Protein AF-A0AA96FWS6-F1 (afdb_monomer)

Structure (mmCIF, N/CA/C/O backbone):
data_AF-A0AA96FWS6-F1
#
_entry.id   AF-A0AA96FWS6-F1
#
loop_
_atom_site.group_PDB
_atom_site.id
_atom_site.type_symbol
_atom_site.label_atom_id
_atom_site.label_alt_id
_atom_site.label_comp_id
_atom_site.label_asym_id
_atom_site.label_entity_id
_atom_site.label_seq_id
_atom_site.pdbx_PDB_ins_code
_atom_site.Cartn_x
_atom_site.Cartn_y
_atom_site.Cartn_z
_atom_site.occupancy
_atom_site.B_iso_or_equiv
_atom_site.auth_seq_id
_atom_site.auth_comp_id
_atom_site.auth_asym_id
_atom_site.auth_atom_id
_atom_site.pdbx_PDB_model_num
ATOM 1 N N . MET A 1 1 ? 44.041 -22.890 -3.203 1.00 40.41 1 MET A N 1
ATOM 2 C CA . MET A 1 1 ? 43.363 -21.864 -4.018 1.00 40.41 1 MET A CA 1
ATOM 3 C C . MET A 1 1 ? 42.013 -22.421 -4.424 1.00 40.41 1 MET A C 1
ATOM 5 O O . MET A 1 1 ? 41.967 -23.307 -5.263 1.00 40.41 1 MET A O 1
ATOM 9 N N . ALA A 1 2 ? 40.954 -21.993 -3.740 1.00 38.06 2 ALA A N 1
ATOM 10 C CA . ALA A 1 2 ? 39.575 -22.351 -4.052 1.00 38.06 2 ALA A CA 1
ATOM 11 C C . ALA A 1 2 ? 38.919 -21.123 -4.690 1.00 38.06 2 ALA A C 1
ATOM 13 O O . ALA A 1 2 ? 39.030 -20.025 -4.145 1.00 38.06 2 ALA A O 1
ATOM 14 N N . GLY A 1 3 ? 38.320 -21.311 -5.866 1.00 39.50 3 GLY A N 1
ATOM 15 C CA . GLY A 1 3 ? 37.585 -20.276 -6.578 1.00 39.50 3 GLY A CA 1
ATOM 16 C C . GLY A 1 3 ? 36.362 -19.844 -5.779 1.00 39.50 3 GLY A C 1
ATOM 17 O O . GLY A 1 3 ? 35.519 -20.668 -5.429 1.00 39.50 3 GLY A O 1
ATOM 18 N N . ALA A 1 4 ? 36.284 -18.548 -5.493 1.00 46.25 4 ALA A N 1
ATOM 19 C CA . ALA A 1 4 ? 35.045 -17.905 -5.102 1.00 46.25 4 ALA A CA 1
ATOM 20 C C . ALA A 1 4 ? 34.229 -17.698 -6.382 1.00 46.25 4 ALA A C 1
ATOM 22 O O . ALA A 1 4 ? 34.683 -17.013 -7.297 1.00 46.25 4 ALA A O 1
ATOM 23 N N . GLY A 1 5 ? 33.074 -18.358 -6.463 1.00 39.03 5 GLY A N 1
ATOM 24 C CA . GLY A 1 5 ? 32.133 -18.184 -7.560 1.00 39.03 5 GLY A CA 1
ATOM 25 C C . GLY A 1 5 ? 31.714 -16.723 -7.669 1.00 39.03 5 GLY A C 1
ATOM 26 O O . GLY A 1 5 ? 31.294 -16.115 -6.684 1.00 39.03 5 GLY A O 1
ATOM 27 N N . GLU A 1 6 ? 31.851 -16.171 -8.869 1.00 44.25 6 GLU A N 1
ATOM 28 C CA . GLU A 1 6 ? 31.244 -14.900 -9.236 1.00 44.25 6 GLU A CA 1
ATOM 29 C C . GLU A 1 6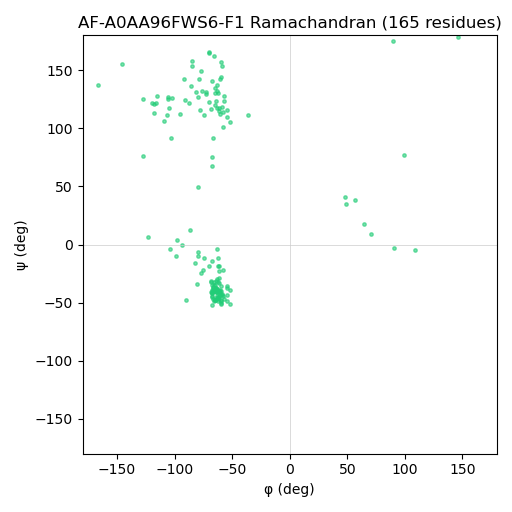 ? 29.732 -15.003 -9.011 1.00 44.25 6 GLU A C 1
ATOM 31 O O . GLU A 1 6 ? 29.071 -15.920 -9.504 1.00 44.25 6 GLU A O 1
ATOM 36 N N . GLY A 1 7 ? 29.189 -14.093 -8.201 1.00 43.62 7 GLY A N 1
ATOM 37 C CA . GLY A 1 7 ? 27.756 -13.993 -7.971 1.00 43.62 7 GLY A CA 1
ATOM 38 C C . GLY A 1 7 ? 27.048 -13.746 -9.298 1.00 43.62 7 GLY A C 1
ATOM 39 O O . GLY A 1 7 ? 27.301 -12.738 -9.953 1.00 43.62 7 GLY A O 1
ATOM 40 N N . GLY A 1 8 ? 26.180 -14.681 -9.688 1.00 45.84 8 GLY A N 1
ATOM 41 C CA . GLY A 1 8 ? 25.381 -14.643 -10.912 1.00 45.84 8 GLY A CA 1
ATOM 42 C C . GLY A 1 8 ? 24.324 -13.538 -10.897 1.00 45.84 8 GLY A C 1
ATOM 43 O O . GLY A 1 8 ? 23.131 -13.818 -10.833 1.00 45.84 8 GLY A O 1
ATOM 44 N N . GLY A 1 9 ? 24.761 -12.282 -10.927 1.00 61.09 9 GLY A N 1
ATOM 45 C CA . GLY A 1 9 ? 23.915 -11.136 -11.232 1.00 61.09 9 GLY A CA 1
ATOM 46 C C . GLY A 1 9 ? 23.690 -11.027 -12.738 1.00 61.09 9 GLY A C 1
ATOM 47 O O . GLY A 1 9 ? 24.593 -11.294 -13.532 1.00 61.09 9 GLY A O 1
ATOM 48 N N . LEU A 1 10 ? 22.481 -10.633 -13.142 1.00 69.75 10 LEU A N 1
ATOM 49 C CA . LEU A 1 10 ? 22.193 -10.289 -14.534 1.00 69.75 10 LEU A CA 1
ATOM 50 C C . LEU A 1 10 ? 23.100 -9.133 -14.978 1.00 69.75 10 LEU A C 1
ATOM 52 O O . LEU A 1 10 ? 23.360 -8.209 -14.205 1.00 69.75 10 LEU A O 1
ATOM 56 N N . SER A 1 11 ? 23.538 -9.143 -16.240 1.00 82.19 11 SER A N 1
ATOM 57 C CA . SER A 1 11 ? 24.224 -7.978 -16.803 1.00 82.19 11 SER A CA 1
ATOM 58 C C . SER A 1 11 ? 23.311 -6.737 -16.730 1.00 82.19 11 SER A C 1
ATOM 60 O O . SER A 1 11 ? 22.080 -6.874 -16.741 1.00 82.19 11 SER A O 1
ATOM 62 N N . PRO A 1 12 ? 23.865 -5.512 -16.669 1.00 78.56 12 PRO A N 1
ATOM 63 C CA . PRO A 1 12 ? 23.059 -4.288 -16.655 1.00 78.56 12 PRO A CA 1
ATOM 64 C C . PRO A 1 12 ? 22.087 -4.189 -17.841 1.00 78.56 12 PRO A C 1
ATOM 66 O O . PRO A 1 12 ? 20.946 -3.761 -17.681 1.00 78.56 12 PRO A O 1
ATOM 69 N N . GLU A 1 13 ? 22.513 -4.651 -19.019 1.00 76.50 13 GLU A N 1
ATOM 70 C CA . GLU A 1 13 ? 21.690 -4.704 -20.231 1.00 76.50 13 GLU A CA 1
ATOM 71 C C . GLU A 1 13 ? 20.541 -5.712 -20.105 1.00 76.50 13 GLU A C 1
ATOM 73 O O . GLU A 1 13 ? 19.400 -5.385 -20.430 1.00 76.50 13 GLU A O 1
ATOM 78 N N . ALA A 1 14 ? 20.813 -6.910 -19.573 1.00 78.12 14 ALA A N 1
ATOM 79 C CA . ALA A 1 14 ? 19.784 -7.921 -19.331 1.00 78.12 14 ALA A CA 1
ATOM 80 C C . ALA A 1 14 ? 18.772 -7.457 -18.272 1.00 78.12 14 ALA A C 1
ATOM 82 O O . ALA A 1 14 ? 17.570 -7.665 -18.431 1.00 78.12 14 ALA A O 1
ATOM 83 N N . SER A 1 15 ? 19.245 -6.766 -17.231 1.00 86.44 15 SER A N 1
ATOM 84 C CA . SER A 1 15 ? 18.393 -6.161 -16.203 1.00 86.44 15 SER A CA 1
ATOM 85 C C . SER A 1 15 ? 17.473 -5.099 -16.804 1.00 86.44 15 SER A C 1
ATOM 87 O O . SER A 1 15 ? 16.264 -5.154 -16.604 1.00 86.44 15 SER A O 1
ATOM 89 N N . LEU A 1 16 ? 18.004 -4.171 -17.609 1.00 90.69 16 LEU A N 1
ATOM 90 C CA . LEU A 1 16 ? 17.185 -3.165 -18.288 1.00 90.69 16 LEU A CA 1
ATOM 91 C C . LEU A 1 16 ? 16.176 -3.802 -19.254 1.00 90.69 16 LEU A C 1
ATOM 93 O O . LEU A 1 16 ? 15.022 -3.375 -19.296 1.00 90.69 16 LEU A O 1
ATOM 97 N N . GLY A 1 17 ? 16.596 -4.828 -19.998 1.00 94.38 17 GLY A N 1
ATOM 98 C CA . GLY A 1 17 ? 15.724 -5.591 -20.885 1.00 94.38 17 GLY A CA 1
ATOM 99 C C . GLY A 1 17 ? 14.550 -6.229 -20.142 1.00 94.38 17 GLY A C 1
ATOM 100 O O . GLY A 1 17 ? 13.415 -6.123 -20.602 1.00 94.38 17 GLY A O 1
ATOM 101 N N . LEU A 1 18 ? 14.792 -6.810 -18.962 1.00 94.69 18 LEU A N 1
ATOM 102 C CA . LEU A 1 18 ? 13.745 -7.389 -18.117 1.00 94.69 18 LEU A CA 1
ATOM 103 C C . LEU A 1 18 ? 12.769 -6.324 -17.600 1.00 94.69 18 LEU A C 1
ATOM 105 O O . LEU A 1 18 ? 11.556 -6.493 -17.726 1.00 94.69 18 LEU A O 1
ATOM 109 N N . LEU A 1 19 ? 13.286 -5.207 -17.074 1.00 96.38 19 LEU A N 1
ATOM 110 C CA . LEU A 1 19 ? 12.456 -4.095 -16.599 1.00 96.38 19 LEU A CA 1
ATOM 111 C C . LEU A 1 19 ? 11.560 -3.550 -17.720 1.00 96.38 19 LEU A C 1
ATOM 113 O O . LEU A 1 19 ? 10.366 -3.316 -17.523 1.00 96.38 19 LEU A O 1
ATOM 117 N N . HIS A 1 20 ? 12.136 -3.382 -18.912 1.00 96.50 20 HIS A N 1
ATOM 118 C CA . HIS A 1 20 ? 11.432 -2.889 -20.087 1.00 96.50 20 HIS A CA 1
ATOM 119 C C . HIS A 1 20 ? 10.396 -3.889 -20.615 1.00 96.50 20 HIS A C 1
ATOM 121 O O . HIS A 1 20 ? 9.287 -3.493 -20.969 1.00 96.50 20 HIS A O 1
ATOM 127 N N . GLY A 1 21 ? 10.729 -5.181 -20.630 1.00 97.50 21 GLY A N 1
ATOM 128 C CA . GLY A 1 21 ? 9.812 -6.245 -21.033 1.00 97.50 21 GLY A CA 1
ATOM 129 C C . GLY A 1 21 ? 8.590 -6.328 -20.121 1.00 97.50 21 GLY A C 1
ATOM 130 O O . GLY A 1 21 ? 7.463 -6.350 -20.609 1.00 97.50 21 GLY A O 1
ATOM 131 N N . LEU A 1 22 ? 8.792 -6.287 -18.800 1.00 96.62 22 LEU A N 1
ATOM 132 C CA . LEU A 1 22 ? 7.695 -6.275 -17.828 1.00 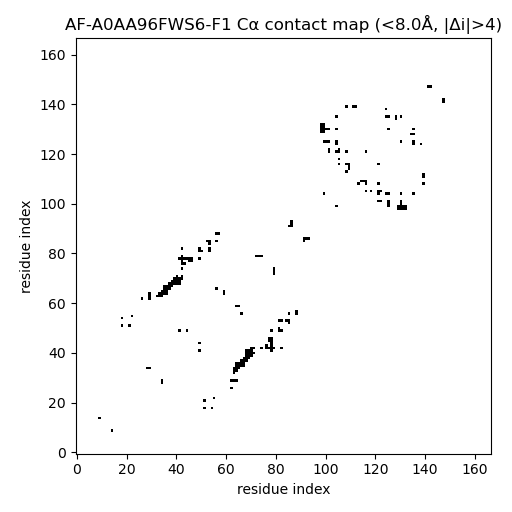96.62 22 LEU A CA 1
ATOM 133 C C . LEU A 1 22 ? 6.843 -4.999 -17.919 1.00 96.62 22 LEU A C 1
ATOM 135 O O . LEU A 1 22 ? 5.629 -5.056 -17.746 1.00 96.62 22 LEU A O 1
ATOM 139 N N . TYR A 1 23 ? 7.448 -3.848 -18.228 1.00 96.94 23 TYR A N 1
ATOM 140 C CA . TYR A 1 23 ? 6.689 -2.632 -18.528 1.00 96.94 23 TYR A CA 1
ATOM 141 C C . TYR A 1 23 ? 5.757 -2.829 -19.733 1.00 96.94 23 TYR A C 1
ATOM 143 O O . TYR A 1 23 ? 4.564 -2.557 -19.628 1.00 96.94 23 TYR A O 1
ATOM 151 N N . TRP A 1 24 ? 6.269 -3.344 -20.855 1.00 96.88 24 TRP A N 1
ATOM 152 C CA . TRP A 1 24 ? 5.447 -3.581 -22.046 1.00 96.88 24 TRP A CA 1
ATOM 153 C C . TRP A 1 24 ? 4.386 -4.653 -21.840 1.00 96.88 24 TRP A C 1
ATOM 155 O O . TRP A 1 24 ? 3.299 -4.529 -22.393 1.00 96.88 24 TRP A O 1
ATOM 165 N N . LEU A 1 25 ? 4.665 -5.660 -21.011 1.00 96.19 25 LEU A N 1
ATOM 166 C CA . LEU A 1 25 ? 3.651 -6.617 -20.586 1.00 96.19 25 LEU A CA 1
ATOM 167 C C . LEU A 1 25 ? 2.479 -5.898 -19.908 1.00 96.19 25 LEU A C 1
ATOM 169 O O . LEU A 1 25 ? 1.334 -6.145 -20.265 1.00 96.19 25 LEU A O 1
ATOM 173 N N . MET A 1 26 ? 2.751 -4.974 -18.981 1.00 96.19 26 MET A N 1
ATOM 174 C CA . MET A 1 26 ? 1.693 -4.210 -18.312 1.00 96.19 26 MET A CA 1
ATOM 175 C C . MET A 1 26 ? 0.949 -3.265 -19.256 1.00 96.19 26 MET A C 1
ATOM 177 O O . MET A 1 26 ? -0.263 -3.126 -19.123 1.00 96.19 26 MET A O 1
ATOM 181 N N . VAL A 1 27 ? 1.646 -2.639 -20.211 1.00 95.81 27 VAL A N 1
ATOM 182 C CA . VAL A 1 27 ? 1.002 -1.829 -21.260 1.00 95.81 27 VAL A CA 1
ATOM 183 C C . VAL A 1 27 ? 0.043 -2.689 -22.075 1.00 95.81 27 VAL A C 1
ATOM 185 O O . VAL A 1 27 ? -1.114 -2.324 -22.222 1.00 95.81 27 VAL A O 1
ATOM 188 N N . HIS A 1 28 ? 0.501 -3.855 -22.530 1.00 95.88 28 HIS A N 1
ATOM 189 C CA . HIS A 1 28 ? -0.314 -4.762 -23.327 1.00 95.88 28 HIS A CA 1
ATOM 190 C C . HIS A 1 28 ? -1.530 -5.283 -22.553 1.00 95.88 28 HIS A C 1
ATOM 192 O O . HIS A 1 28 ? -2.633 -5.319 -23.080 1.00 95.88 28 HIS A O 1
ATOM 198 N N . VAL A 1 29 ? -1.356 -5.624 -21.273 1.00 95.00 29 VAL A N 1
ATOM 199 C CA . VAL A 1 29 ? -2.468 -6.016 -20.393 1.00 95.00 29 VAL A CA 1
ATOM 200 C C . VAL A 1 29 ? -3.485 -4.878 -20.228 1.00 95.00 29 VAL A C 1
ATOM 202 O O . VAL A 1 29 ? -4.680 -5.135 -20.115 1.00 95.00 29 VAL A O 1
ATOM 205 N N . ALA A 1 30 ? -3.031 -3.624 -20.235 1.00 95.06 30 ALA A N 1
ATOM 206 C CA . ALA A 1 30 ? -3.889 -2.449 -20.137 1.00 95.06 30 ALA A CA 1
ATOM 207 C C . ALA A 1 30 ? -4.567 -2.054 -21.472 1.00 95.06 30 ALA A C 1
ATOM 209 O O . ALA A 1 30 ? -5.461 -1.204 -21.457 1.00 95.06 30 ALA A O 1
ATOM 210 N N . ASP A 1 31 ? -4.187 -2.657 -22.610 1.00 93.62 31 ASP A N 1
ATOM 211 C CA . ASP A 1 31 ? -4.840 -2.422 -23.911 1.00 93.62 31 ASP A CA 1
ATOM 212 C C . ASP A 1 31 ? -6.270 -2.993 -23.942 1.00 93.62 31 ASP A C 1
ATOM 214 O O . ASP A 1 31 ? -7.155 -2.419 -24.580 1.00 93.62 31 ASP A O 1
ATOM 218 N N . ASP A 1 32 ? -6.521 -4.082 -23.207 1.00 91.88 32 ASP A N 1
ATOM 219 C CA . ASP A 1 32 ? -7.847 -4.707 -23.088 1.00 91.88 32 ASP A CA 1
ATOM 220 C C . ASP A 1 32 ? -8.807 -3.903 -22.183 1.00 91.88 32 ASP A C 1
ATOM 222 O O . ASP A 1 32 ? -10.016 -4.155 -22.150 1.00 91.88 32 ASP A O 1
ATOM 226 N N . GLY A 1 33 ? -8.285 -2.915 -21.450 1.00 93.94 33 GLY A N 1
ATOM 227 C CA . GLY A 1 33 ? -9.046 -2.018 -20.588 1.00 93.94 33 GLY A CA 1
ATOM 228 C C . GLY A 1 33 ? -8.277 -1.584 -19.335 1.00 93.94 33 GLY A C 1
ATOM 229 O O . GLY A 1 33 ? -7.147 -2.009 -19.108 1.00 93.94 33 GLY A O 1
ATOM 230 N N . PRO A 1 34 ? -8.877 -0.729 -18.483 1.00 95.44 34 PRO A N 1
ATOM 231 C CA . PRO A 1 34 ? -8.216 -0.258 -17.271 1.00 95.44 34 PRO A CA 1
ATOM 232 C C . PRO A 1 34 ? -7.889 -1.386 -16.286 1.00 95.44 34 PRO A C 1
ATOM 234 O O . PRO A 1 34 ? -8.771 -2.159 -15.909 1.00 95.44 34 PRO A O 1
ATOM 237 N N . VAL A 1 35 ? -6.641 -1.434 -15.815 1.00 96.06 35 VAL A N 1
ATOM 238 C CA . VAL A 1 35 ? -6.123 -2.492 -14.930 1.00 96.06 35 VAL A CA 1
ATOM 239 C C . VAL A 1 35 ? -5.482 -1.869 -13.696 1.00 96.06 35 VAL A C 1
ATOM 241 O O . VAL A 1 35 ? -4.583 -1.046 -13.804 1.00 96.06 35 VAL A O 1
ATOM 244 N N . ALA A 1 36 ? -5.909 -2.271 -12.500 1.00 96.69 36 ALA A N 1
ATOM 245 C CA . ALA A 1 36 ? -5.263 -1.837 -11.264 1.00 96.69 36 ALA A CA 1
ATOM 246 C C . ALA A 1 36 ? -4.162 -2.821 -10.852 1.00 96.69 36 ALA A C 1
ATOM 248 O O . ALA A 1 36 ? -4.436 -4.004 -10.648 1.00 96.69 36 ALA A O 1
ATOM 249 N N . LEU A 1 37 ? -2.936 -2.321 -10.680 1.00 97.00 37 LEU A N 1
ATOM 250 C CA . LEU A 1 37 ? -1.839 -3.076 -10.081 1.00 97.00 37 LEU A CA 1
ATOM 251 C C . LEU A 1 37 ? -1.767 -2.739 -8.590 1.00 97.00 37 LEU A C 1
ATOM 253 O O . LEU A 1 37 ? -1.453 -1.611 -8.218 1.00 97.00 37 LEU A O 1
ATOM 257 N N . VAL A 1 38 ? -2.073 -3.717 -7.739 1.00 97.88 38 VAL A N 1
ATOM 258 C CA . VAL A 1 38 ? -2.062 -3.558 -6.280 1.00 97.88 38 VAL A CA 1
ATOM 259 C C . VAL A 1 38 ? -0.996 -4.469 -5.692 1.00 97.88 38 VAL A C 1
ATOM 261 O O . VAL A 1 38 ? -1.044 -5.681 -5.891 1.00 97.88 38 VAL A O 1
ATOM 264 N N . VAL A 1 39 ? -0.046 -3.885 -4.966 1.00 97.38 39 VAL A N 1
ATOM 265 C CA . VAL A 1 39 ? 1.014 -4.615 -4.267 1.00 97.38 39 VAL A CA 1
ATOM 266 C C . VAL A 1 39 ? 0.865 -4.360 -2.777 1.00 97.38 39 VAL A C 1
ATOM 268 O O . VAL A 1 39 ? 1.043 -3.232 -2.309 1.00 97.38 39 VAL A O 1
ATOM 271 N N . ASP A 1 40 ? 0.522 -5.415 -2.047 1.00 96.19 40 ASP A N 1
ATOM 272 C CA . ASP A 1 40 ? 0.526 -5.393 -0.589 1.00 96.19 40 ASP A CA 1
ATOM 273 C C . ASP A 1 40 ? 1.928 -5.709 -0.056 1.00 96.19 40 ASP A C 1
ATOM 275 O O . ASP A 1 40 ? 2.725 -6.355 -0.739 1.00 96.19 40 ASP A O 1
ATOM 279 N N . ASP A 1 41 ? 2.234 -5.227 1.145 1.00 95.31 41 ASP A N 1
ATOM 280 C CA . ASP A 1 41 ? 3.522 -5.421 1.814 1.00 95.31 41 ASP A CA 1
ATOM 281 C C . ASP A 1 41 ? 4.755 -5.124 0.929 1.00 95.31 41 ASP A C 1
ATOM 283 O O . ASP A 1 41 ? 5.782 -5.792 1.016 1.00 95.31 41 ASP A O 1
ATOM 287 N N . ALA A 1 42 ? 4.709 -4.065 0.115 1.00 96.81 42 ALA A N 1
ATOM 288 C CA . ALA A 1 42 ? 5.759 -3.730 -0.856 1.00 96.81 42 ALA A CA 1
ATOM 289 C C . ALA A 1 42 ? 7.154 -3.521 -0.228 1.00 96.81 42 ALA A C 1
ATOM 291 O O . ALA A 1 42 ? 8.172 -3.677 -0.896 1.00 96.81 42 ALA A O 1
ATOM 292 N N . HIS A 1 43 ? 7.217 -3.219 1.071 1.00 95.56 43 HIS A N 1
ATOM 293 C CA . HIS A 1 43 ? 8.455 -3.169 1.853 1.00 95.56 43 HIS A CA 1
ATOM 294 C C . HIS A 1 43 ? 9.196 -4.522 1.942 1.00 95.56 43 HIS A C 1
ATOM 296 O O . HIS A 1 43 ? 10.381 -4.555 2.253 1.00 95.56 43 HIS A O 1
ATOM 302 N N . TRP A 1 44 ? 8.535 -5.646 1.660 1.00 96.12 44 TRP A N 1
ATOM 303 C CA . TRP A 1 44 ? 9.156 -6.976 1.592 1.00 96.12 44 TRP A CA 1
ATOM 304 C C . TRP A 1 44 ? 9.591 -7.381 0.183 1.00 96.12 44 TRP A C 1
ATOM 306 O O . TRP A 1 44 ? 10.132 -8.474 0.009 1.00 96.12 44 TRP A O 1
ATOM 316 N N . ALA A 1 45 ? 9.370 -6.528 -0.819 1.00 95.31 45 ALA A N 1
ATOM 317 C CA . ALA A 1 45 ? 9.834 -6.788 -2.172 1.00 95.31 45 ALA A CA 1
ATOM 318 C C . ALA A 1 45 ? 11.366 -6.910 -2.209 1.00 95.31 45 ALA A C 1
ATOM 320 O O . ALA A 1 45 ? 12.088 -6.183 -1.520 1.00 95.31 45 ALA A O 1
ATOM 321 N N . ASP A 1 46 ? 11.866 -7.820 -3.042 1.00 93.12 46 ASP A N 1
ATOM 322 C CA . ASP A 1 46 ? 13.294 -7.887 -3.324 1.00 93.12 46 ASP A CA 1
ATOM 323 C C . ASP A 1 46 ? 13.752 -6.679 -4.163 1.00 93.12 46 ASP A C 1
ATOM 325 O O . ASP A 1 46 ? 12.949 -5.938 -4.741 1.00 93.12 46 ASP A O 1
ATOM 329 N N . GLY A 1 47 ? 15.069 -6.467 -4.220 1.00 92.56 47 GLY A N 1
ATOM 330 C CA . GLY A 1 47 ? 15.668 -5.340 -4.940 1.00 92.56 47 GLY A CA 1
ATOM 331 C C . GLY A 1 47 ? 15.187 -5.209 -6.395 1.00 92.56 47 GLY A C 1
ATOM 332 O O . GLY A 1 47 ? 14.738 -4.128 -6.777 1.00 92.56 47 GLY A O 1
ATOM 333 N N . PRO A 1 48 ? 15.237 -6.276 -7.218 1.00 93.06 48 PRO A N 1
ATOM 334 C CA . PRO A 1 48 ? 14.747 -6.227 -8.594 1.00 93.06 48 PRO A CA 1
ATOM 335 C C . PRO A 1 48 ? 13.255 -5.893 -8.713 1.00 93.06 48 PRO A C 1
ATOM 337 O O . PRO A 1 48 ? 12.883 -5.123 -9.600 1.00 93.06 48 PRO A O 1
ATOM 340 N N . SER A 1 49 ? 12.403 -6.417 -7.825 1.00 95.12 49 SER A N 1
ATOM 341 C CA . SER A 1 49 ? 10.963 -6.144 -7.859 1.00 95.12 49 SER A CA 1
ATOM 342 C C . SER A 1 49 ? 10.659 -4.683 -7.551 1.00 95.12 49 SER A C 1
ATOM 344 O O . SER A 1 49 ? 9.915 -4.044 -8.296 1.00 95.12 49 SER A O 1
ATOM 346 N N . VAL A 1 50 ? 11.259 -4.112 -6.500 1.00 95.88 50 VAL A N 1
ATOM 347 C CA . VAL A 1 50 ? 11.034 -2.693 -6.178 1.00 95.88 50 VAL A CA 1
ATOM 348 C C . VAL A 1 50 ? 11.655 -1.766 -7.232 1.00 95.88 50 VAL A C 1
ATOM 350 O O . VAL A 1 50 ? 11.073 -0.734 -7.564 1.00 95.88 50 VAL A O 1
ATOM 353 N N . LEU A 1 51 ? 12.778 -2.164 -7.841 1.00 95.75 51 LEU A N 1
ATOM 354 C CA . LEU A 1 51 ? 13.387 -1.438 -8.955 1.00 95.75 51 LEU A CA 1
ATOM 355 C C . LEU A 1 51 ? 12.459 -1.417 -10.174 1.00 95.75 51 LEU A C 1
ATOM 357 O O . LEU A 1 51 ? 12.353 -0.401 -10.860 1.00 95.75 51 LEU A O 1
ATOM 361 N N . TRP A 1 52 ? 11.757 -2.519 -10.436 1.00 97.12 52 TRP A N 1
ATOM 362 C CA . TRP A 1 52 ? 10.743 -2.566 -11.481 1.00 97.12 52 TRP A CA 1
ATOM 363 C C . TRP A 1 52 ? 9.527 -1.693 -11.177 1.00 97.12 52 TRP A C 1
ATOM 365 O O . TRP A 1 52 ? 9.079 -0.970 -12.067 1.00 97.12 52 TRP A O 1
ATOM 375 N N . LEU A 1 53 ? 9.033 -1.686 -9.937 1.00 96.75 53 LEU A N 1
ATOM 376 C CA . LEU A 1 53 ? 7.943 -0.792 -9.533 1.00 96.75 53 L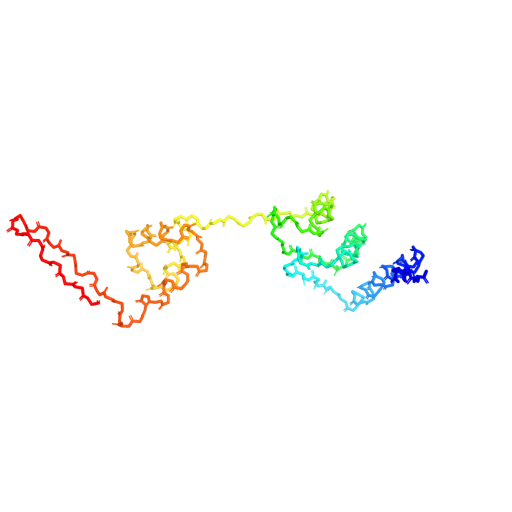EU A CA 1
ATOM 377 C C . LEU A 1 53 ? 8.331 0.684 -9.708 1.00 96.75 53 LEU A C 1
ATOM 379 O O . LEU A 1 53 ? 7.536 1.473 -10.223 1.00 96.75 53 LEU A O 1
ATOM 383 N N . GLU A 1 54 ? 9.564 1.054 -9.362 1.00 95.88 54 GLU A N 1
ATOM 384 C CA . GLU A 1 54 ? 10.097 2.404 -9.583 1.00 95.88 54 GLU A CA 1
ATOM 385 C C . GLU A 1 54 ? 10.177 2.729 -11.084 1.00 95.88 54 GLU A C 1
ATOM 387 O O . GLU A 1 54 ? 9.687 3.773 -11.533 1.00 95.88 54 GLU A O 1
ATOM 392 N N . TYR A 1 55 ? 10.703 1.796 -11.886 1.00 96.12 55 TYR A N 1
ATOM 393 C CA . TYR A 1 55 ? 10.796 1.933 -13.338 1.00 96.12 55 TYR A CA 1
ATOM 394 C C . TYR A 1 55 ? 9.420 2.125 -13.993 1.00 96.12 55 TYR A C 1
ATOM 396 O O . TYR A 1 55 ? 9.274 2.977 -14.881 1.00 96.12 55 TYR A O 1
ATOM 404 N N . LEU A 1 56 ? 8.426 1.343 -13.563 1.00 96.06 56 LEU A N 1
ATOM 405 C CA . LEU A 1 56 ? 7.043 1.407 -14.025 1.00 96.06 56 LEU A CA 1
ATOM 406 C C . LEU A 1 56 ? 6.402 2.744 -13.645 1.00 96.06 56 LEU A C 1
ATOM 408 O O . LEU A 1 56 ? 5.837 3.407 -14.513 1.00 96.06 56 LEU A O 1
ATOM 412 N N . THR A 1 57 ? 6.543 3.173 -12.385 1.00 95.50 57 THR A N 1
ATOM 413 C CA . THR A 1 57 ? 5.909 4.393 -11.850 1.00 95.50 57 THR A CA 1
ATOM 414 C C . THR A 1 57 ? 6.238 5.625 -12.693 1.00 95.50 57 THR A C 1
ATOM 416 O O . THR A 1 57 ? 5.345 6.393 -13.054 1.00 95.50 57 THR A O 1
ATOM 419 N N . ARG A 1 58 ? 7.503 5.777 -13.107 1.00 93.75 58 ARG A N 1
ATOM 420 C CA . ARG A 1 58 ? 7.959 6.896 -13.955 1.00 93.75 58 ARG A CA 1
ATOM 421 C C . ARG A 1 58 ? 7.307 6.951 -15.345 1.00 93.75 58 ARG A C 1
ATOM 423 O O . ARG A 1 58 ? 7.480 7.937 -16.059 1.00 93.75 58 ARG A O 1
ATOM 430 N N . ARG A 1 59 ? 6.594 5.898 -15.753 1.00 93.81 59 ARG A N 1
ATOM 431 C CA . ARG A 1 59 ? 6.022 5.709 -17.097 1.00 93.81 59 ARG A CA 1
ATOM 432 C C . ARG A 1 59 ? 4.510 5.480 -17.090 1.00 93.81 59 ARG A C 1
ATOM 434 O O . ARG A 1 59 ? 3.940 5.237 -18.144 1.00 93.81 59 ARG A O 1
ATOM 441 N N . LEU A 1 60 ? 3.846 5.608 -15.940 1.00 92.94 60 LEU A N 1
ATOM 442 C CA . LEU A 1 60 ? 2.394 5.408 -15.830 1.00 92.94 60 LEU A CA 1
ATOM 443 C C . LEU A 1 60 ? 1.564 6.504 -16.508 1.00 92.94 60 LEU A C 1
ATOM 445 O O . LEU A 1 60 ? 0.373 6.323 -16.759 1.00 92.94 60 LEU A O 1
ATOM 449 N N . ARG A 1 61 ? 2.158 7.669 -16.786 1.00 91.06 61 ARG A N 1
ATOM 450 C CA . ARG A 1 61 ? 1.422 8.820 -17.310 1.00 91.06 61 ARG A CA 1
ATOM 451 C C . ARG A 1 61 ? 0.797 8.495 -18.669 1.00 91.06 61 ARG A C 1
ATOM 453 O O . ARG A 1 61 ? 1.507 8.285 -19.644 1.00 91.06 61 ARG A O 1
ATOM 460 N N . GLY A 1 62 ? -0.533 8.541 -18.729 1.00 89.31 62 GLY A N 1
ATOM 461 C CA . GLY A 1 62 ? -1.303 8.261 -19.945 1.00 89.31 62 GLY A CA 1
ATOM 462 C C . GLY A 1 62 ? -1.702 6.795 -20.121 1.00 89.31 62 GLY A C 1
ATOM 463 O O . GLY A 1 62 ? -2.439 6.500 -21.055 1.00 89.31 62 GLY A O 1
ATOM 464 N N . LEU A 1 63 ? -1.281 5.900 -19.222 1.00 93.75 63 LEU A N 1
ATOM 465 C CA . LEU A 1 63 ? -1.730 4.510 -19.199 1.00 93.75 63 LEU A CA 1
ATOM 466 C C . LEU A 1 63 ? -2.954 4.362 -18.282 1.00 93.75 63 LEU A C 1
ATOM 468 O O . LEU A 1 63 ? -2.984 4.980 -17.212 1.00 93.75 63 LEU A O 1
ATOM 472 N N . PRO A 1 64 ? -3.946 3.521 -18.626 1.00 95.12 64 PRO A N 1
ATOM 473 C CA . PRO A 1 64 ? -5.076 3.223 -17.750 1.00 95.12 64 PRO A CA 1
ATOM 474 C C . PRO A 1 64 ? -4.677 2.190 -16.676 1.00 95.12 64 PRO A C 1
ATOM 476 O O . PRO A 1 64 ? -5.358 1.188 -16.470 1.00 95.12 64 PRO A O 1
ATOM 479 N N . LEU A 1 65 ? -3.548 2.437 -16.000 1.00 96.06 65 LEU A N 1
ATOM 480 C CA . LEU A 1 65 ? -2.888 1.508 -15.085 1.00 96.06 65 LEU A CA 1
ATOM 481 C C . LEU A 1 65 ? -2.607 2.158 -13.713 1.00 96.06 65 LEU A C 1
ATOM 483 O O . LEU A 1 65 ? -1.469 2.554 -13.446 1.00 96.06 65 LEU A O 1
ATOM 487 N N . PRO A 1 66 ? -3.610 2.329 -12.829 1.00 95.56 66 PRO A N 1
ATOM 488 C CA . PRO A 1 66 ? -3.352 2.790 -11.469 1.00 95.56 66 PRO A CA 1
ATOM 489 C C . PRO A 1 66 ? -2.490 1.782 -10.695 1.00 95.56 66 PRO A C 1
ATOM 491 O O . PRO A 1 66 ? -2.788 0.587 -10.663 1.00 95.56 66 PRO A O 1
ATOM 494 N N . LEU A 1 67 ? -1.447 2.291 -10.036 1.00 96.94 67 LEU A N 1
ATOM 495 C CA . LEU A 1 67 ? -0.574 1.537 -9.139 1.00 96.94 67 LEU A CA 1
ATOM 496 C C . LEU A 1 67 ? -0.884 1.902 -7.685 1.00 96.94 67 LEU A C 1
ATOM 498 O O . LEU A 1 67 ? -0.832 3.074 -7.314 1.00 96.94 67 LEU A O 1
ATOM 502 N N . VAL A 1 68 ? -1.180 0.897 -6.863 1.00 97.81 68 VAL A N 1
ATOM 503 C CA . VAL A 1 68 ? -1.391 1.040 -5.419 1.00 97.81 68 VAL A CA 1
ATOM 504 C C . VAL A 1 68 ? -0.359 0.193 -4.690 1.00 97.81 68 VAL A C 1
ATOM 506 O O . VAL A 1 68 ? -0.300 -1.019 -4.884 1.00 97.81 68 VAL A O 1
ATOM 509 N N . LEU A 1 69 ? 0.435 0.835 -3.837 1.00 97.50 69 LEU A N 1
ATOM 510 C CA . LEU A 1 69 ? 1.427 0.176 -2.993 1.00 97.50 69 LEU A CA 1
ATOM 511 C C . LEU A 1 69 ? 1.035 0.351 -1.527 1.00 97.50 69 LEU A C 1
ATOM 513 O O . LEU A 1 69 ? 0.834 1.478 -1.073 1.00 97.50 69 LEU A O 1
ATOM 517 N N . ALA A 1 70 ? 0.963 -0.748 -0.783 1.00 97.00 70 ALA A N 1
ATOM 518 C CA . ALA A 1 70 ? 0.904 -0.715 0.672 1.00 97.00 70 ALA A CA 1
ATOM 519 C C . ALA A 1 70 ? 2.282 -1.074 1.234 1.00 97.00 70 ALA A C 1
ATOM 521 O O . ALA A 1 70 ? 2.868 -2.098 0.889 1.00 97.00 70 ALA A O 1
ATOM 522 N N . ALA A 1 71 ? 2.828 -0.213 2.087 1.00 95.50 71 ALA A N 1
ATOM 523 C CA . ALA A 1 71 ? 4.147 -0.400 2.673 1.00 95.50 71 ALA A CA 1
ATOM 524 C C . ALA A 1 71 ? 4.187 0.139 4.101 1.00 95.50 71 ALA A C 1
ATOM 526 O O . ALA A 1 71 ? 3.416 1.027 4.472 1.00 95.50 71 ALA A O 1
ATOM 527 N N . ARG A 1 72 ? 5.109 -0.400 4.901 1.00 91.75 72 ARG A N 1
ATOM 528 C CA . ARG A 1 72 ? 5.434 0.155 6.215 1.00 91.75 72 ARG A CA 1
ATOM 529 C C . ARG A 1 72 ? 6.487 1.246 6.062 1.00 91.75 72 ARG A C 1
ATOM 531 O O . ARG A 1 72 ? 7.453 1.058 5.329 1.00 91.75 72 ARG A O 1
ATOM 538 N N . VAL A 1 73 ? 6.284 2.346 6.778 1.00 84.38 73 VAL A N 1
ATOM 539 C CA . VAL A 1 73 ? 7.285 3.406 6.960 1.00 84.38 73 VAL A CA 1
ATOM 540 C C . VAL A 1 73 ? 8.309 2.937 7.995 1.00 84.38 73 VAL A C 1
ATOM 542 O O . VAL A 1 73 ? 7.951 2.156 8.882 1.00 84.38 73 VAL A O 1
ATOM 545 N N . ASP A 1 74 ? 9.554 3.392 7.874 1.00 84.62 74 ASP A N 1
ATOM 546 C CA . ASP A 1 74 ? 10.664 3.083 8.784 1.00 84.62 74 ASP A CA 1
ATOM 547 C C . ASP A 1 74 ? 10.906 1.571 8.924 1.00 84.62 74 ASP A C 1
ATOM 549 O O . ASP A 1 74 ? 11.168 1.034 10.004 1.00 84.62 74 ASP A O 1
ATOM 553 N N . SER A 1 75 ? 10.758 0.853 7.811 1.00 84.12 75 SER A N 1
ATOM 554 C CA . SER A 1 75 ? 10.863 -0.606 7.788 1.00 84.12 75 SER A CA 1
ATOM 555 C C . SER A 1 75 ? 12.312 -1.092 7.879 1.00 84.12 75 SER A C 1
ATOM 557 O O . SER A 1 75 ? 12.540 -2.245 8.25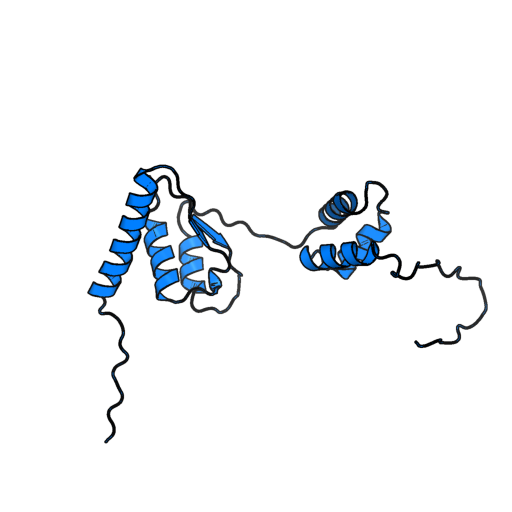4 1.00 84.12 75 SER A O 1
ATOM 559 N N . GLY A 1 76 ? 13.287 -0.247 7.520 1.00 87.62 76 GLY A N 1
ATOM 560 C CA . GLY A 1 76 ? 14.701 -0.609 7.423 1.00 87.62 76 GLY A CA 1
ATOM 561 C C . GLY A 1 76 ? 14.979 -1.652 6.337 1.00 87.62 76 GLY A C 1
ATOM 562 O O . GLY A 1 76 ? 16.000 -2.341 6.377 1.00 87.62 76 GLY A O 1
ATOM 563 N N . THR A 1 77 ? 14.043 -1.830 5.402 1.00 92.12 77 THR A N 1
ATOM 564 C CA . THR A 1 77 ? 14.115 -2.850 4.352 1.00 92.12 77 THR A CA 1
ATOM 565 C C . THR A 1 77 ? 14.922 -2.350 3.159 1.00 92.12 77 THR A C 1
ATOM 567 O O . THR A 1 77 ? 15.038 -1.152 2.914 1.00 92.12 77 THR A O 1
ATOM 570 N N . GLN A 1 78 ? 15.454 -3.275 2.354 1.00 90.00 78 GLN A N 1
ATOM 571 C CA . GLN A 1 78 ? 16.171 -2.911 1.124 1.00 90.00 78 GLN A CA 1
ATOM 572 C C . GLN A 1 78 ? 15.279 -2.173 0.111 1.00 90.00 78 GLN A C 1
ATOM 574 O O . GLN A 1 78 ? 15.794 -1.445 -0.735 1.00 90.00 78 GLN A O 1
ATOM 579 N N . ALA A 1 79 ? 13.957 -2.352 0.197 1.00 93.19 79 ALA A N 1
ATOM 580 C CA . ALA A 1 79 ? 12.990 -1.710 -0.683 1.00 93.19 79 ALA A CA 1
ATOM 581 C C . ALA A 1 79 ? 12.723 -0.237 -0.331 1.00 93.19 79 ALA A C 1
ATOM 583 O O . ALA A 1 79 ? 12.329 0.537 -1.203 1.00 93.19 79 ALA A O 1
ATOM 584 N N . GLU A 1 80 ? 12.953 0.163 0.922 1.00 94.06 80 GLU A N 1
ATOM 585 C CA . GLU A 1 80 ? 12.567 1.471 1.461 1.00 94.06 80 GLU A CA 1
ATOM 586 C C . GLU A 1 80 ? 13.083 2.671 0.644 1.00 94.06 80 GLU A C 1
ATOM 588 O O . GLU A 1 80 ? 12.248 3.483 0.241 1.00 94.06 80 GLU A O 1
ATOM 593 N N . PRO A 1 81 ? 14.371 2.761 0.248 1.00 94.94 81 PRO A N 1
ATOM 594 C CA . PRO A 1 81 ? 14.853 3.914 -0.518 1.00 94.94 81 PRO A CA 1
ATOM 595 C C . PRO A 1 81 ? 14.174 4.079 -1.885 1.00 94.94 81 PRO A C 1
ATOM 597 O O . PRO A 1 81 ? 14.008 5.195 -2.375 1.00 94.94 81 PRO A O 1
ATOM 600 N N . LEU A 1 82 ? 13.790 2.975 -2.533 1.00 95.56 82 LEU A N 1
ATOM 601 C CA . LEU A 1 82 ? 13.093 3.015 -3.822 1.00 95.56 82 LEU A CA 1
ATOM 602 C C . LEU A 1 82 ? 11.596 3.299 -3.642 1.00 95.56 82 LEU A C 1
ATOM 604 O O . LEU A 1 82 ? 11.011 4.012 -4.456 1.00 95.56 82 LEU A O 1
ATOM 608 N N . LEU A 1 83 ? 10.981 2.818 -2.559 1.00 95.88 83 LEU A N 1
ATOM 609 C CA . LEU A 1 83 ? 9.607 3.180 -2.202 1.00 95.88 83 LEU A CA 1
ATOM 610 C C . LEU A 1 83 ? 9.478 4.678 -1.886 1.00 95.88 83 LEU A C 1
ATOM 612 O O . LEU A 1 83 ? 8.505 5.303 -2.305 1.00 95.88 83 LEU A O 1
ATOM 616 N N . GLU A 1 84 ? 10.473 5.283 -1.233 1.00 95.00 84 GLU A N 1
ATOM 617 C CA . GLU A 1 84 ? 10.537 6.737 -1.029 1.00 95.00 84 GLU A CA 1
ATOM 618 C C . GLU A 1 84 ? 10.642 7.501 -2.358 1.00 95.00 84 GLU A C 1
ATOM 620 O O . GLU A 1 84 ? 9.956 8.505 -2.558 1.00 95.00 84 GLU A O 1
ATOM 625 N N . GLN A 1 85 ? 11.442 7.003 -3.307 1.00 95.38 85 GLN A N 1
ATOM 626 C CA . GLN A 1 85 ? 11.545 7.590 -4.650 1.00 95.38 85 GLN A CA 1
ATOM 627 C C . GLN A 1 85 ? 10.229 7.506 -5.430 1.00 95.38 85 GLN A C 1
ATOM 629 O O . GLN A 1 85 ? 9.894 8.443 -6.159 1.00 95.38 85 GLN A O 1
ATOM 634 N N . ILE A 1 86 ? 9.479 6.410 -5.275 1.00 95.62 86 ILE A N 1
ATOM 635 C CA . ILE A 1 86 ? 8.130 6.254 -5.833 1.00 95.62 86 ILE A CA 1
ATOM 636 C C . ILE A 1 86 ? 7.173 7.260 -5.185 1.00 95.62 86 ILE A C 1
ATOM 638 O O . ILE A 1 86 ? 6.469 7.978 -5.896 1.00 95.62 86 ILE A O 1
ATOM 642 N N . ALA A 1 87 ? 7.184 7.365 -3.853 1.00 95.12 87 ALA A N 1
ATOM 643 C CA . ALA A 1 87 ? 6.325 8.282 -3.105 1.00 95.12 87 ALA A CA 1
ATOM 644 C C . ALA A 1 87 ? 6.580 9.760 -3.450 1.00 95.12 87 ALA A C 1
ATOM 646 O O . ALA A 1 87 ? 5.661 10.577 -3.395 1.00 95.12 87 ALA A O 1
ATOM 647 N N . ALA A 1 88 ? 7.809 10.101 -3.847 1.00 94.75 88 ALA A N 1
ATOM 648 C CA . ALA A 1 88 ? 8.193 11.440 -4.281 1.00 94.75 88 ALA A CA 1
ATOM 649 C C . ALA A 1 88 ? 7.791 11.781 -5.734 1.00 94.75 88 ALA A C 1
ATOM 651 O O . ALA A 1 88 ? 7.973 12.926 -6.159 1.00 94.75 88 ALA A O 1
ATOM 652 N N . GLN A 1 89 ? 7.263 10.831 -6.521 1.00 93.81 89 GLN A N 1
ATOM 653 C CA . GLN A 1 89 ? 6.921 11.086 -7.923 1.00 93.81 89 GLN A CA 1
ATOM 654 C C . GLN A 1 89 ? 5.756 12.078 -8.073 1.00 93.81 89 GLN A C 1
ATOM 656 O O . GLN A 1 89 ? 4.745 11.969 -7.370 1.00 93.81 89 GLN A O 1
ATOM 661 N N . PRO A 1 90 ? 5.818 12.995 -9.059 1.00 88.94 90 PRO A N 1
ATOM 662 C CA . PRO A 1 90 ? 4.686 13.847 -9.404 1.00 88.94 90 PRO A CA 1
ATOM 663 C C . PRO A 1 90 ? 3.481 13.001 -9.840 1.00 88.94 90 PRO A C 1
ATOM 665 O O . PRO A 1 90 ? 3.502 12.372 -10.896 1.00 88.94 90 PRO A O 1
ATOM 668 N N . GLY A 1 91 ? 2.422 12.998 -9.029 1.00 87.69 91 GLY A N 1
ATOM 669 C CA . GLY A 1 91 ? 1.212 12.199 -9.259 1.00 87.69 91 GLY A CA 1
ATOM 670 C C . GLY A 1 91 ? 1.030 11.024 -8.297 1.00 87.69 91 GLY A C 1
ATOM 671 O O . GLY A 1 91 ? -0.023 10.392 -8.330 1.00 87.69 91 GLY A O 1
ATOM 672 N N . CYS A 1 92 ? 1.998 10.759 -7.414 1.00 94.69 92 CYS A N 1
ATOM 673 C CA . CYS A 1 92 ? 1.803 9.844 -6.296 1.00 94.69 92 CYS A CA 1
ATOM 674 C C . CYS A 1 92 ? 0.983 10.520 -5.185 1.00 94.69 92 CYS A C 1
ATOM 676 O O . CYS A 1 92 ? 1.271 11.647 -4.779 1.00 94.69 92 CYS A O 1
ATOM 678 N N . LEU A 1 93 ? -0.039 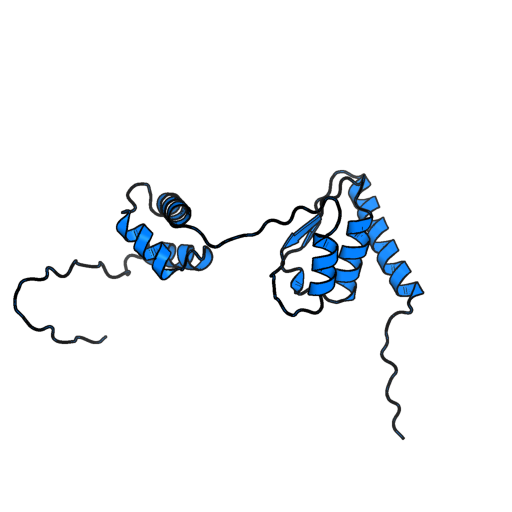9.823 -4.682 1.00 95.44 93 LEU A N 1
ATOM 679 C CA . LEU A 1 93 ? -0.787 10.209 -3.487 1.00 95.44 93 LEU A CA 1
ATOM 680 C C . LEU A 1 93 ? -0.399 9.276 -2.340 1.00 95.44 93 LEU A C 1
ATOM 682 O O . LEU A 1 93 ? -0.772 8.105 -2.338 1.00 95.44 93 LEU A O 1
ATOM 686 N N . THR A 1 94 ? 0.300 9.810 -1.343 1.00 94.88 94 THR A N 1
ATOM 687 C CA . THR A 1 94 ? 0.634 9.064 -0.125 1.00 94.88 94 THR A CA 1
ATOM 688 C C . THR A 1 94 ? -0.486 9.206 0.898 1.00 94.88 94 THR A C 1
ATOM 690 O O . THR A 1 94 ? -0.819 10.314 1.321 1.00 94.88 94 THR A O 1
ATOM 693 N N . VAL A 1 95 ? -1.059 8.078 1.322 1.00 95.56 95 VAL A N 1
ATOM 694 C CA . VAL A 1 95 ? -2.116 8.031 2.341 1.00 95.56 95 VAL A CA 1
ATOM 695 C C . VAL A 1 95 ? -1.553 7.437 3.627 1.00 95.56 95 VAL A C 1
ATOM 697 O O . VAL A 1 95 ? -1.327 6.234 3.721 1.00 95.56 95 VAL A O 1
ATOM 700 N N . GLY A 1 96 ? -1.340 8.285 4.635 1.00 93.19 96 GLY A N 1
ATOM 701 C CA . GLY A 1 96 ? -1.003 7.829 5.982 1.00 93.19 96 GLY A CA 1
ATOM 702 C C . GLY A 1 96 ? -2.222 7.211 6.666 1.00 93.19 96 GLY A C 1
ATOM 703 O O . GLY A 1 96 ? -3.288 7.826 6.700 1.00 93.19 96 GLY A O 1
ATOM 704 N N . LEU A 1 97 ? -2.068 6.010 7.223 1.00 92.06 97 LEU A N 1
ATOM 705 C CA . LEU A 1 97 ? -3.110 5.325 7.992 1.00 92.06 97 LEU A CA 1
ATOM 706 C C . LEU A 1 97 ? -2.805 5.447 9.494 1.00 92.06 97 LEU A C 1
ATOM 708 O O . LEU A 1 97 ? -2.064 4.619 10.028 1.00 92.06 97 LEU A O 1
ATOM 712 N N . PRO A 1 98 ? -3.331 6.473 10.191 1.00 91.75 98 PRO A N 1
ATOM 713 C CA . PRO A 1 98 ? -3.137 6.600 11.628 1.00 91.75 98 PRO A CA 1
ATOM 714 C C . PRO A 1 98 ? -3.923 5.523 12.385 1.00 91.75 98 PRO A C 1
ATOM 716 O O . PRO A 1 98 ? -4.845 4.893 11.855 1.00 91.75 98 PRO A O 1
ATOM 719 N N . THR A 1 99 ? -3.603 5.354 13.666 1.00 94.00 99 THR A N 1
ATOM 720 C CA . THR A 1 99 ? -4.459 4.596 14.580 1.00 94.00 99 THR A CA 1
ATOM 721 C C . THR A 1 99 ? -5.853 5.225 14.672 1.00 94.00 99 THR A C 1
ATOM 723 O O . THR A 1 99 ? -6.069 6.406 14.383 1.00 94.00 99 THR A O 1
ATOM 726 N N . LEU A 1 100 ? -6.843 4.421 15.060 1.00 94.25 100 LEU A N 1
ATOM 727 C CA . LEU A 1 100 ? -8.212 4.894 15.211 1.00 94.25 100 LEU A CA 1
ATOM 728 C C . LEU A 1 100 ? -8.321 5.823 16.420 1.00 94.25 100 LEU A C 1
ATOM 730 O O . LEU A 1 100 ? -8.088 5.412 17.555 1.00 94.25 100 LEU A O 1
ATOM 734 N N . GLY A 1 101 ? -8.776 7.051 16.182 1.00 90.44 101 GLY A N 1
ATOM 735 C CA . GLY A 1 101 ? -9.243 7.926 17.253 1.00 90.44 101 GLY A CA 1
ATOM 736 C C . GLY A 1 101 ? -10.504 7.379 17.933 1.00 90.44 101 GLY A C 1
ATOM 737 O O . GLY A 1 101 ? -11.227 6.550 17.371 1.00 90.44 101 GLY A O 1
ATOM 738 N N . THR A 1 102 ? -10.804 7.888 19.127 1.00 87.19 102 THR A N 1
ATOM 739 C CA . THR A 1 102 ? -11.929 7.448 19.970 1.00 87.19 102 THR A CA 1
ATOM 740 C C . THR A 1 102 ? -13.272 7.427 19.233 1.00 87.19 102 THR A C 1
ATOM 742 O O . THR A 1 102 ? -14.042 6.479 19.383 1.00 87.19 102 THR A O 1
ATOM 745 N N . ASP A 1 103 ? -13.544 8.412 18.374 1.00 89.56 103 ASP A N 1
ATOM 746 C CA . ASP A 1 103 ? -14.787 8.460 17.592 1.00 89.56 103 ASP A CA 1
ATOM 747 C C . ASP A 1 103 ? -14.869 7.341 16.548 1.00 89.56 103 ASP A C 1
ATOM 749 O O . ASP A 1 103 ? -15.925 6.729 16.358 1.00 89.56 103 ASP A O 1
ATOM 753 N N . SER A 1 104 ? -13.750 7.028 15.892 1.00 92.81 104 SER A N 1
ATOM 754 C CA . SER A 1 104 ? -13.653 5.915 14.944 1.00 92.81 104 SER A CA 1
ATOM 755 C C . SER A 1 104 ? -13.807 4.571 15.654 1.00 92.81 104 SER A C 1
ATOM 757 O O . SER A 1 104 ? -14.510 3.694 15.149 1.00 92.81 104 SER A O 1
ATOM 759 N N . VAL A 1 105 ? -13.235 4.434 16.855 1.00 92.50 105 VAL A N 1
ATOM 760 C CA . VAL A 1 105 ? -13.443 3.272 17.731 1.00 92.50 105 VAL A CA 1
ATOM 761 C C . VAL A 1 105 ? -14.925 3.132 18.084 1.00 92.50 105 VAL A C 1
ATOM 763 O O . VAL A 1 105 ? -15.513 2.081 17.838 1.00 92.50 105 VAL A O 1
ATOM 766 N N . ALA A 1 106 ? -15.571 4.197 18.566 1.00 89.88 106 ALA A N 1
ATOM 767 C CA . ALA A 1 106 ? -16.991 4.184 18.911 1.00 89.88 106 ALA A CA 1
ATOM 768 C C . ALA A 1 106 ? -17.880 3.830 17.706 1.00 89.88 106 ALA A C 1
ATOM 770 O O . ALA A 1 106 ? -18.833 3.059 17.838 1.00 89.88 106 ALA A O 1
ATOM 771 N N . ARG A 1 107 ? -17.563 4.340 16.508 1.00 91.00 107 ARG A N 1
ATOM 772 C CA . ARG A 1 107 ? -18.259 3.973 15.263 1.00 91.00 107 ARG A CA 1
ATOM 773 C C . ARG A 1 107 ? -18.099 2.489 14.936 1.00 91.00 107 ARG A C 1
ATOM 775 O O . ARG A 1 107 ? -19.096 1.832 14.642 1.00 91.00 107 ARG A O 1
ATOM 782 N N . LEU A 1 108 ? -16.882 1.955 15.022 1.00 90.69 108 LEU A N 1
ATOM 783 C CA . LEU A 1 108 ? -16.606 0.543 14.744 1.00 90.69 108 LEU A CA 1
ATOM 784 C C . LEU A 1 108 ? -17.278 -0.380 15.772 1.00 90.69 108 LEU A C 1
ATOM 786 O O . LEU A 1 108 ? -17.796 -1.444 15.423 1.00 90.69 108 LEU A O 1
ATOM 790 N N . MET A 1 109 ? -17.355 0.064 17.025 1.00 89.38 109 MET A N 1
ATOM 791 C CA . MET A 1 109 ? -18.081 -0.622 18.088 1.00 89.38 109 MET A CA 1
ATOM 792 C C . MET A 1 109 ? -19.581 -0.623 17.861 1.00 89.38 109 MET A C 1
ATOM 794 O O . MET A 1 109 ? -20.179 -1.682 17.978 1.00 89.38 109 MET A O 1
ATOM 798 N N . ARG A 1 110 ? -20.197 0.503 17.483 1.00 88.06 110 ARG A N 1
ATOM 799 C CA . ARG A 1 110 ? -21.636 0.538 17.167 1.00 88.06 110 ARG A CA 1
ATOM 800 C C . ARG A 1 110 ? -21.979 -0.343 15.969 1.00 88.06 110 ARG A C 1
ATOM 802 O O . ARG A 1 110 ? -22.987 -1.041 16.000 1.00 88.06 110 ARG A O 1
ATOM 809 N N . ALA A 1 111 ? -21.121 -0.359 14.949 1.00 88.31 111 ALA A N 1
ATOM 810 C CA . ALA A 1 111 ? -21.270 -1.258 13.805 1.00 88.31 111 ALA A CA 1
ATOM 811 C C . ALA A 1 111 ? -21.158 -2.740 14.208 1.00 88.31 111 ALA A C 1
ATOM 813 O O . ALA A 1 111 ? -21.779 -3.600 13.589 1.00 88.31 111 ALA A O 1
ATOM 814 N N . SER A 1 112 ? -20.390 -3.043 15.258 1.00 85.94 112 SER A N 1
ATOM 815 C CA . SER A 1 112 ? -20.177 -4.410 15.731 1.00 85.94 112 SER A CA 1
ATOM 816 C C . SER A 1 112 ? -21.206 -4.852 16.781 1.00 85.94 112 SER A C 1
ATOM 818 O O . SER A 1 112 ? -21.736 -5.948 16.693 1.00 85.94 112 SER A O 1
ATOM 820 N N . LEU A 1 113 ? -21.485 -4.061 17.807 1.00 82.50 113 LEU A N 1
ATOM 821 C CA . LEU A 1 113 ? -22.288 -4.452 18.973 1.00 82.50 113 LEU A CA 1
ATOM 822 C C . LEU A 1 113 ? -23.711 -3.869 18.949 1.00 82.50 113 LEU A C 1
ATOM 824 O O . LEU A 1 113 ? -24.512 -4.178 19.827 1.00 82.50 113 LEU A O 1
ATOM 828 N N . GLY A 1 114 ? -24.037 -3.040 17.954 1.00 80.56 114 GLY A N 1
ATOM 829 C CA . GLY A 1 114 ? -25.289 -2.289 17.889 1.00 80.56 114 GLY A CA 1
ATOM 830 C C . GLY A 1 114 ? -25.194 -0.915 18.561 1.00 80.56 114 GLY A C 1
ATOM 831 O O . GLY A 1 114 ? -24.180 -0.545 19.155 1.00 80.56 114 GLY A O 1
ATOM 832 N N . GLN A 1 115 ? -26.265 -0.124 18.458 1.00 75.69 115 GLN A N 1
ATOM 833 C CA . GLN A 1 115 ? -26.255 1.291 18.863 1.00 75.69 115 GLN A CA 1
ATOM 834 C C . GLN A 1 115 ? -26.108 1.531 20.375 1.00 75.69 115 GLN A C 1
ATOM 836 O O . GLN A 1 115 ? -25.762 2.638 20.778 1.00 75.69 115 GLN A O 1
ATOM 841 N N . ASN A 1 116 ? -26.292 0.497 21.198 1.00 70.25 116 ASN A N 1
ATOM 842 C CA . ASN A 1 116 ? -26.261 0.592 22.660 1.00 70.25 116 ASN A CA 1
ATOM 843 C C . ASN A 1 116 ? -24.849 0.459 23.262 1.00 70.25 116 ASN A C 1
ATOM 845 O O . ASN A 1 116 ? -24.720 0.266 24.468 1.00 70.25 116 ASN A O 1
ATOM 849 N N . ALA A 1 117 ? -23.787 0.528 22.452 1.00 74.94 117 ALA A N 1
ATOM 850 C CA . ALA A 1 117 ? -22.419 0.519 22.964 1.00 74.94 117 ALA A CA 1
ATOM 851 C C . ALA A 1 117 ? -22.180 1.738 23.877 1.00 74.94 117 ALA A C 1
ATOM 853 O O . ALA A 1 117 ? -22.217 2.884 23.421 1.00 74.94 117 ALA A O 1
ATOM 854 N N . GLU A 1 118 ? -21.945 1.485 25.167 1.00 80.62 118 GLU A N 1
ATOM 855 C CA . GLU A 1 118 ? -21.778 2.537 26.169 1.00 80.62 118 GLU A CA 1
ATOM 856 C C . GLU A 1 118 ? -20.518 3.380 25.877 1.00 80.62 118 GLU A C 1
ATOM 858 O O . GLU A 1 118 ? -19.446 2.812 25.639 1.00 80.62 118 GLU A O 1
ATOM 863 N N . PRO A 1 119 ? -20.585 4.726 25.939 1.00 82.69 119 PRO A N 1
ATOM 864 C CA . PRO A 1 119 ? -19.431 5.591 25.672 1.00 82.69 119 PRO A CA 1
ATOM 865 C C . PRO A 1 119 ? -18.198 5.271 26.528 1.00 82.69 119 PRO A C 1
ATOM 867 O O . PRO A 1 119 ? -17.071 5.336 26.041 1.00 82.69 119 PRO A O 1
ATOM 870 N N . ARG A 1 120 ? -18.405 4.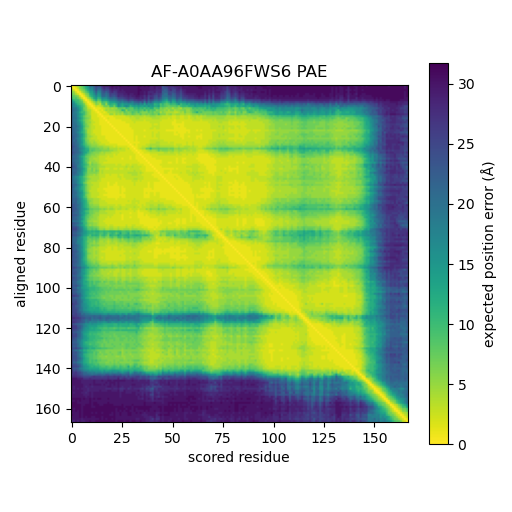871 27.790 1.00 85.56 120 ARG A N 1
ATOM 871 C CA . ARG A 1 120 ? -17.325 4.468 28.706 1.00 85.56 120 ARG A CA 1
ATOM 872 C C . ARG A 1 120 ? -16.617 3.200 28.243 1.00 85.56 120 ARG A C 1
ATOM 874 O O . ARG A 1 120 ? -15.394 3.129 28.300 1.00 85.56 120 ARG A O 1
ATOM 881 N N . PHE A 1 121 ? -17.372 2.229 27.738 1.00 84.94 121 PHE A N 1
ATOM 882 C CA . PHE A 1 121 ? -16.800 1.012 27.175 1.00 84.94 121 PHE A CA 1
ATOM 883 C C . PHE A 1 121 ? -16.007 1.315 25.897 1.00 84.94 121 PHE A C 1
ATOM 885 O O . PHE A 1 121 ? -14.942 0.741 25.691 1.00 84.94 121 PHE A O 1
ATOM 892 N N . ALA A 1 122 ? -16.465 2.269 25.078 1.00 85.94 122 ALA A N 1
ATOM 893 C CA . ALA A 1 122 ? -15.722 2.701 23.897 1.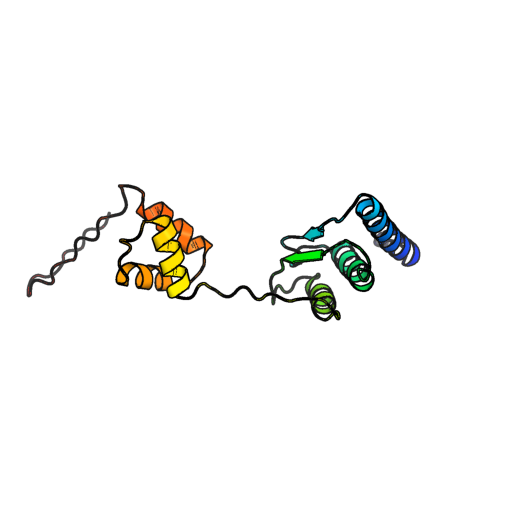00 85.94 122 ALA A CA 1
ATOM 894 C C . ALA A 1 122 ? -14.394 3.389 24.225 1.00 85.94 122 ALA A C 1
ATOM 896 O O . ALA A 1 122 ? -13.388 3.098 23.580 1.00 85.94 122 ALA A O 1
ATOM 897 N N . ALA A 1 123 ? -14.369 4.231 25.260 1.00 88.06 123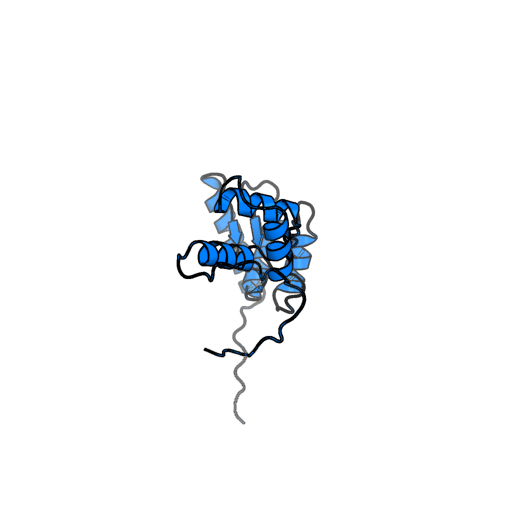 ALA A N 1
ATOM 898 C CA . ALA A 1 123 ? -13.133 4.814 25.769 1.00 88.06 123 ALA A CA 1
ATOM 899 C C . ALA A 1 123 ? -12.165 3.734 26.287 1.00 88.06 123 ALA A C 1
ATOM 901 O O . ALA A 1 123 ? -11.003 3.725 25.891 1.00 88.06 123 ALA A O 1
ATOM 902 N N . ALA A 1 124 ? -12.658 2.770 27.074 1.00 89.19 124 ALA A N 1
ATOM 903 C CA . ALA A 1 124 ? -11.844 1.659 27.573 1.00 89.19 124 ALA A CA 1
ATOM 904 C C . ALA A 1 124 ? -11.287 0.781 26.437 1.00 89.19 124 ALA A C 1
ATOM 906 O O . ALA A 1 124 ? -10.134 0.361 26.484 1.00 89.19 124 ALA A O 1
ATOM 907 N N . CYS A 1 125 ? -12.072 0.530 25.383 1.00 90.25 125 CYS A N 1
ATOM 908 C CA . CYS A 1 125 ? -11.601 -0.197 24.203 1.00 90.25 125 CYS A CA 1
ATOM 909 C C . CYS A 1 125 ? -10.546 0.600 23.426 1.00 90.25 125 CYS A C 1
ATOM 911 O O . CYS A 1 125 ? -9.558 0.021 22.974 1.00 90.25 125 CYS A O 1
ATOM 913 N N . ALA A 1 126 ? -10.737 1.912 23.261 1.00 91.50 126 ALA A N 1
ATOM 914 C CA . ALA A 1 126 ? -9.765 2.777 22.597 1.00 91.50 126 ALA A CA 1
ATOM 915 C C . ALA A 1 126 ? -8.426 2.783 23.349 1.00 91.50 126 ALA A C 1
ATOM 917 O O . ALA A 1 126 ? -7.382 2.615 22.725 1.00 91.50 126 ALA A O 1
ATOM 918 N N . GLU A 1 127 ? -8.465 2.883 24.679 1.00 92.81 127 GLU A N 1
ATOM 919 C CA . GLU A 1 127 ? -7.286 2.817 25.546 1.00 92.81 127 GLU A CA 1
ATOM 920 C C . GLU A 1 127 ? -6.620 1.433 25.504 1.00 92.81 127 GLU A C 1
ATOM 922 O O . GLU A 1 127 ? -5.422 1.330 25.251 1.00 92.81 127 GLU A O 1
ATOM 927 N N . ALA A 1 128 ? -7.382 0.349 25.659 1.00 92.31 128 ALA A N 1
ATOM 928 C CA . ALA A 1 128 ? -6.831 -1.007 25.662 1.00 92.31 128 ALA A CA 1
ATOM 929 C C . ALA A 1 128 ? -6.188 -1.402 24.322 1.00 92.31 128 ALA A C 1
ATOM 931 O O . ALA A 1 128 ? -5.249 -2.193 24.286 1.00 92.31 128 ALA A O 1
ATOM 932 N N . THR A 1 129 ? -6.700 -0.868 23.212 1.00 94.88 129 THR A N 1
ATOM 933 C CA . THR A 1 129 ? -6.231 -1.203 21.858 1.00 94.88 129 THR A CA 1
ATOM 934 C C . THR A 1 129 ? -5.261 -0.174 21.298 1.00 94.88 129 THR A C 1
ATOM 936 O O . THR A 1 129 ? -4.687 -0.411 20.236 1.00 94.88 129 THR A O 1
ATOM 939 N N . GLN A 1 130 ? -5.105 0.972 21.970 1.00 95.06 130 GLN A N 1
ATOM 940 C CA . GLN A 1 130 ? -4.388 2.145 21.461 1.00 95.06 130 GLN A CA 1
ATOM 941 C C . GLN A 1 130 ? -4.843 2.528 20.038 1.00 95.06 130 GLN A C 1
ATOM 943 O O . GLN A 1 130 ? -4.050 2.916 19.181 1.00 95.06 130 GLN A O 1
ATOM 948 N N . GLY A 1 131 ? -6.138 2.344 19.754 1.00 93.44 131 GLY A N 1
ATOM 949 C CA . GLY A 1 131 ? -6.729 2.591 18.439 1.00 93.44 131 GLY A CA 1
ATOM 950 C C . GLY A 1 131 ? -6.336 1.588 17.349 1.00 93.44 131 GLY A C 1
ATOM 951 O O . GLY A 1 131 ? -6.646 1.817 16.181 1.00 93.44 131 GLY A O 1
ATOM 952 N N . ASN A 1 132 ? -5.665 0.481 17.672 1.00 95.31 132 ASN A N 1
ATOM 953 C CA . ASN A 1 132 ? -5.308 -0.543 16.694 1.00 95.31 132 ASN A CA 1
ATOM 954 C C . ASN A 1 132 ? -6.575 -1.279 16.192 1.00 95.31 132 ASN A C 1
ATOM 956 O O . ASN A 1 132 ? -7.225 -1.977 16.980 1.00 95.31 132 ASN A O 1
ATOM 960 N N . PRO A 1 133 ? -6.924 -1.188 14.889 1.00 93.31 133 PRO A N 1
ATOM 961 C CA . PRO A 1 133 ? -8.134 -1.812 14.352 1.00 93.31 133 PRO A CA 1
ATOM 962 C C . PRO A 1 133 ? -8.181 -3.333 14.529 1.00 93.31 133 PRO A C 1
ATOM 964 O O . PRO A 1 133 ? -9.260 -3.887 14.737 1.00 93.31 133 PRO A O 1
ATOM 967 N N . LEU A 1 134 ? -7.035 -4.015 14.432 1.00 93.00 134 LEU A N 1
ATOM 968 C CA . LEU A 1 134 ? -6.950 -5.468 14.577 1.00 93.00 134 LEU A CA 1
ATOM 969 C C . LEU A 1 134 ? -7.277 -5.873 16.016 1.00 93.00 134 LEU A C 1
ATOM 971 O O . LEU A 1 134 ? -8.183 -6.676 16.235 1.00 93.00 134 LEU A O 1
ATOM 975 N N . LEU A 1 135 ? -6.602 -5.257 16.992 1.00 94.88 135 LEU A N 1
ATOM 976 C CA . LEU A 1 135 ? -6.827 -5.540 18.413 1.00 94.88 135 LEU A CA 1
ATOM 977 C C . LEU A 1 135 ? -8.260 -5.211 18.833 1.00 94.88 135 LEU A C 1
ATOM 979 O O . LEU A 1 135 ? -8.884 -5.982 19.558 1.00 94.88 135 LEU A O 1
ATOM 983 N N . LEU A 1 136 ? -8.815 -4.104 18.331 1.00 93.94 136 LEU A N 1
ATOM 984 C CA . LEU A 1 136 ? -10.203 -3.736 18.588 1.00 93.94 136 LEU A CA 1
ATOM 985 C C . LEU A 1 136 ? -11.179 -4.791 18.067 1.00 93.94 136 LEU A C 1
ATOM 987 O O . LEU A 1 136 ? -12.113 -5.162 18.773 1.00 93.94 136 LEU A O 1
ATOM 991 N N . ARG A 1 137 ? -10.967 -5.315 16.856 1.00 91.62 137 ARG A N 1
ATOM 992 C CA . ARG A 1 137 ? -11.834 -6.365 16.303 1.00 91.62 137 ARG A CA 1
ATOM 993 C C . ARG A 1 137 ? -11.757 -7.652 17.118 1.00 91.62 137 ARG A C 1
ATOM 995 O O . ARG A 1 137 ? -12.804 -8.251 17.357 1.00 91.62 137 ARG A O 1
ATOM 1002 N N . GLU A 1 138 ? -10.573 -8.048 17.573 1.00 92.00 138 GLU A N 1
ATOM 1003 C CA . GLU A 1 138 ? -10.415 -9.238 18.418 1.00 92.00 138 GLU A CA 1
ATOM 1004 C C . GLU A 1 138 ? -11.041 -9.069 19.805 1.00 92.00 138 GLU A C 1
ATOM 1006 O O . GLU A 1 138 ? -11.739 -9.968 20.287 1.00 92.00 138 GLU A O 1
ATOM 1011 N N . LEU A 1 139 ? -10.890 -7.894 20.419 1.00 90.50 139 LEU A N 1
ATOM 1012 C CA . LEU A 1 139 ? -11.549 -7.574 21.683 1.00 90.50 139 LEU A CA 1
ATOM 1013 C C . LEU A 1 139 ? -13.075 -7.656 21.538 1.00 90.50 139 LEU A C 1
ATOM 1015 O O . LEU A 1 139 ? -13.734 -8.344 22.316 1.00 90.50 139 LEU A O 1
ATOM 1019 N N . LEU A 1 140 ? -13.641 -7.045 20.491 1.00 88.00 140 LEU A N 1
ATOM 1020 C CA . LEU A 1 140 ? -15.089 -7.056 20.251 1.00 88.00 140 LEU A CA 1
ATOM 1021 C C . LEU A 1 140 ? -15.632 -8.446 19.901 1.00 88.00 140 LEU A C 1
ATOM 1023 O O . LEU A 1 140 ? -16.753 -8.774 20.290 1.00 88.00 140 LEU A O 1
ATOM 1027 N N . ARG A 1 141 ? -14.862 -9.272 19.181 1.00 86.75 141 ARG A N 1
ATOM 1028 C CA . ARG A 1 141 ? -15.200 -10.684 18.930 1.00 86.75 141 ARG A CA 1
ATOM 1029 C C . ARG A 1 141 ? -15.259 -11.468 20.235 1.00 86.75 141 ARG A C 1
ATOM 1031 O O . ARG A 1 141 ? -16.220 -12.202 20.460 1.00 86.75 141 ARG A O 1
ATOM 1038 N N . SER A 1 142 ? -14.274 -11.261 21.105 1.00 83.06 142 SER A N 1
ATOM 1039 C CA . SER A 1 142 ? -14.189 -11.936 22.398 1.00 83.06 142 SER A CA 1
ATOM 1040 C C . SER A 1 142 ? -15.366 -11.559 23.296 1.00 83.06 142 SER A C 1
ATOM 1042 O O . SER A 1 142 ? -16.021 -12.448 23.828 1.00 83.06 142 SER A O 1
ATOM 1044 N N . SER A 1 143 ? -15.733 -10.273 23.377 1.00 75.19 143 SER A N 1
ATOM 1045 C CA . SER A 1 143 ? -16.869 -9.782 24.180 1.00 75.19 143 SER A CA 1
ATOM 1046 C C . SER A 1 143 ? -18.239 -10.345 23.781 1.00 75.19 143 SER A C 1
ATOM 1048 O O . SER A 1 143 ? -19.175 -10.272 24.572 1.00 75.19 143 SER A O 1
ATOM 1050 N N . ARG A 1 144 ? -18.385 -10.902 22.571 1.00 71.06 144 ARG A N 1
ATOM 1051 C CA . ARG A 1 144 ? -19.617 -11.589 22.146 1.00 71.06 144 ARG A CA 1
ATOM 1052 C C . ARG A 1 144 ? -19.700 -13.033 22.632 1.00 71.06 144 ARG A C 1
ATOM 1054 O O . ARG A 1 144 ? -20.776 -13.625 22.567 1.00 71.06 144 ARG A O 1
ATOM 1061 N N . SER A 1 145 ? -18.590 -13.615 23.082 1.00 60.94 145 SER A N 1
ATOM 1062 C CA . SER A 1 145 ? -18.611 -14.957 23.651 1.00 60.94 145 SER A CA 1
ATOM 1063 C C . SER A 1 145 ? -19.275 -14.911 25.031 1.00 60.94 145 SER A C 1
ATOM 1065 O O . SER A 1 145 ? -18.877 -14.098 25.865 1.00 60.94 145 SER A O 1
ATOM 1067 N N . PRO A 1 146 ? -20.239 -15.801 25.325 1.00 53.66 146 PRO A N 1
ATOM 1068 C CA . PRO A 1 146 ? -20.966 -15.816 26.600 1.00 53.66 146 PRO A CA 1
ATOM 1069 C C . PRO A 1 146 ? -20.086 -16.092 27.838 1.00 53.66 146 PRO A C 1
ATOM 1071 O O . PRO A 1 146 ? -20.584 -16.025 28.956 1.00 53.66 146 PRO A O 1
ATOM 1074 N N . ASN A 1 147 ? -18.790 -16.364 27.647 1.00 48.62 147 ASN A N 1
ATOM 1075 C CA . ASN A 1 147 ? -17.795 -16.587 28.698 1.00 48.62 147 ASN A CA 1
ATOM 1076 C C . ASN A 1 147 ? -16.943 -15.355 29.045 1.00 48.62 147 ASN A C 1
ATOM 1078 O O . ASN A 1 147 ? -16.035 -15.469 29.868 1.00 48.62 147 ASN A O 1
ATOM 1082 N N . VAL A 1 148 ? -17.191 -14.180 28.454 1.00 54.12 148 VAL A N 1
ATOM 1083 C CA . VAL A 1 148 ? -16.530 -12.963 28.940 1.00 54.12 148 VAL A CA 1
ATOM 1084 C C . VAL A 1 148 ? -17.189 -12.555 30.246 1.00 54.12 148 VAL A C 1
ATOM 1086 O O . VAL A 1 148 ? -18.362 -12.187 30.283 1.00 54.12 148 VAL A O 1
ATOM 1089 N N . LEU A 1 149 ? -16.404 -12.694 31.316 1.00 46.94 149 LEU A N 1
ATOM 1090 C CA . LEU A 1 149 ? -16.711 -12.315 32.687 1.00 46.94 149 LEU A CA 1
ATOM 1091 C C . LEU A 1 149 ? -17.541 -11.032 32.694 1.00 46.94 149 LEU A C 1
ATOM 1093 O O . LEU A 1 149 ? -17.052 -9.961 32.330 1.00 46.94 149 LEU A O 1
ATOM 1097 N N . ARG A 1 150 ? -18.813 -11.148 33.093 1.00 44.66 150 ARG A N 1
ATOM 1098 C CA . ARG A 1 150 ? -19.617 -9.977 33.429 1.00 44.66 150 ARG A CA 1
ATOM 1099 C C . ARG A 1 150 ? -18.832 -9.208 34.479 1.00 44.66 150 ARG A C 1
ATOM 1101 O O . ARG A 1 150 ? -18.605 -9.716 35.575 1.00 44.66 150 ARG A O 1
ATOM 1108 N N . TYR A 1 151 ? -18.412 -7.999 34.132 1.00 43.34 151 TYR A N 1
ATOM 1109 C CA . TYR A 1 151 ? -17.978 -7.040 35.128 1.00 43.34 151 TYR A CA 1
ATOM 1110 C C . TYR A 1 151 ? -19.221 -6.668 35.941 1.00 43.34 151 TYR A C 1
ATOM 1112 O O . TYR A 1 151 ? -19.999 -5.800 35.551 1.00 43.34 151 TYR A O 1
ATOM 1120 N N . GLU A 1 152 ? -19.458 -7.394 37.032 1.00 44.03 152 GLU A N 1
ATOM 1121 C CA . GLU A 1 152 ? -20.278 -6.889 38.126 1.00 44.03 152 GLU A CA 1
ATOM 1122 C C . GLU A 1 152 ? -19.525 -5.673 38.673 1.00 44.03 152 GLU A C 1
ATOM 1124 O O . GLU A 1 152 ? -18.378 -5.829 39.114 1.00 44.03 152 GLU A O 1
ATOM 1129 N N . PRO A 1 153 ? -20.093 -4.456 38.610 1.00 39.03 153 PRO A N 1
ATOM 1130 C CA . PRO A 1 153 ? -19.473 -3.326 39.268 1.00 39.03 153 PRO A CA 1
ATOM 1131 C C . PRO A 1 153 ? -19.366 -3.694 40.742 1.00 39.03 153 PRO A C 1
ATOM 1133 O O . PRO A 1 153 ? -20.379 -3.872 41.418 1.00 39.03 153 PRO A O 1
ATOM 1136 N N . LEU A 1 154 ? -18.134 -3.841 41.234 1.00 47.72 154 LEU A N 1
ATOM 1137 C CA . LEU A 1 154 ? -17.887 -3.927 42.662 1.00 47.72 154 LEU A CA 1
ATOM 1138 C C . LEU A 1 154 ? -18.447 -2.636 43.246 1.00 47.72 154 LEU A C 1
ATOM 1140 O O . LEU A 1 154 ? -17.841 -1.570 43.129 1.00 47.72 154 LEU A O 1
ATOM 1144 N N . ALA A 1 155 ? -19.642 -2.726 43.827 1.00 47.38 155 ALA A N 1
ATOM 1145 C CA . ALA A 1 155 ? -20.149 -1.693 44.694 1.00 47.38 155 ALA A CA 1
ATOM 1146 C C . ALA A 1 155 ? -19.061 -1.516 45.750 1.00 47.38 155 ALA A C 1
ATOM 1148 O O . ALA A 1 155 ? -18.821 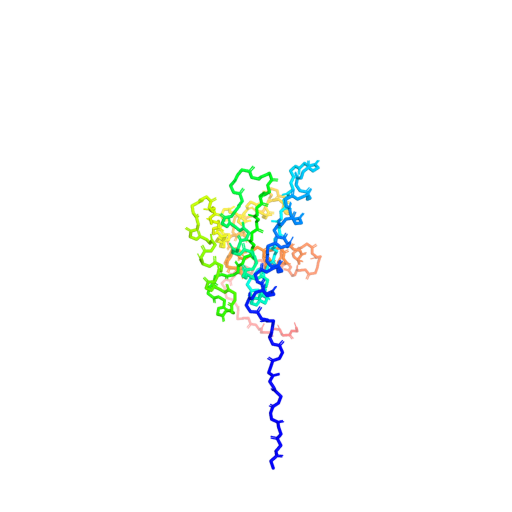-2.417 46.556 1.00 47.38 155 ALA A O 1
ATOM 1149 N N . PHE A 1 156 ? -18.352 -0.387 45.704 1.00 43.28 156 PHE A N 1
ATOM 1150 C CA . PHE A 1 156 ? -17.477 0.029 46.787 1.00 43.28 156 PHE A CA 1
ATOM 1151 C C . PHE A 1 156 ? -18.381 0.360 47.978 1.00 43.28 156 PHE A C 1
ATOM 1153 O O . PHE A 1 156 ? -18.661 1.513 48.288 1.00 43.28 156 PHE A O 1
ATOM 1160 N N . GLY A 1 157 ? -18.892 -0.689 48.621 1.00 42.59 157 GLY A N 1
ATOM 1161 C CA . GLY A 1 157 ? -19.435 -0.635 49.955 1.00 42.59 157 GLY A CA 1
ATOM 1162 C C . GLY A 1 157 ? -18.276 -0.294 50.870 1.00 42.59 157 GLY A C 1
ATOM 1163 O O . GLY A 1 157 ? -17.264 -0.996 50.921 1.00 42.59 157 GLY A O 1
ATOM 1164 N N . THR A 1 158 ? -18.403 0.829 51.558 1.00 49.28 158 THR A N 1
ATOM 1165 C CA . THR A 1 158 ? -17.489 1.250 52.607 1.00 49.28 158 THR A CA 1
ATOM 1166 C C . THR A 1 158 ? -17.325 0.113 53.621 1.00 49.28 158 THR A C 1
ATOM 1168 O O . THR A 1 158 ? -18.224 -0.149 54.414 1.00 49.28 158 THR A O 1
ATOM 1171 N N . GLY A 1 159 ? -16.174 -0.565 53.592 1.00 47.31 159 GLY A N 1
ATOM 1172 C CA . GLY A 1 159 ? -15.712 -1.434 54.674 1.00 47.31 159 GLY A CA 1
ATOM 1173 C C . GLY A 1 159 ? -15.934 -2.940 54.507 1.00 47.31 159 GLY A C 1
ATOM 1174 O O . GLY A 1 159 ? -16.726 -3.531 55.231 1.00 47.31 159 GLY A O 1
ATOM 1175 N N . ARG A 1 160 ? -15.110 -3.607 53.689 1.00 43.31 160 ARG A N 1
ATOM 1176 C CA . ARG A 1 160 ? -14.464 -4.885 54.069 1.00 43.31 160 ARG A CA 1
ATOM 1177 C C . ARG A 1 160 ? -13.336 -5.238 53.094 1.00 43.31 160 ARG A C 1
ATOM 1179 O O . ARG A 1 160 ? -13.461 -5.038 51.894 1.00 43.31 160 ARG A O 1
ATOM 1186 N N . ARG A 1 161 ? -12.209 -5.711 53.638 1.00 38.94 161 ARG A N 1
ATOM 1187 C CA . ARG A 1 161 ? -10.962 -6.023 52.908 1.00 38.94 161 ARG A CA 1
ATOM 1188 C C . ARG A 1 161 ? -11.189 -7.150 51.882 1.00 38.94 161 ARG A C 1
ATOM 1190 O O . ARG A 1 161 ? -11.822 -8.136 52.262 1.00 38.94 161 ARG A O 1
ATOM 1197 N N . PRO A 1 162 ? -10.657 -7.072 50.648 1.00 38.47 162 PRO A N 1
ATOM 1198 C CA . PRO A 1 162 ? -10.811 -8.151 49.683 1.00 38.47 162 PRO A CA 1
ATOM 1199 C C . PRO A 1 162 ? -9.809 -9.275 49.978 1.00 38.47 162 PRO A C 1
ATOM 1201 O O . PRO A 1 162 ? -8.606 -9.043 50.105 1.00 38.47 162 PRO A O 1
ATOM 1204 N N . GLY A 1 163 ? -10.321 -10.499 50.100 1.00 36.16 163 GLY A N 1
ATOM 1205 C CA . GLY A 1 163 ? -9.525 -11.716 49.992 1.00 36.16 163 GLY A CA 1
ATOM 1206 C C . GLY A 1 163 ? -9.316 -12.048 48.517 1.00 36.16 163 GLY A C 1
ATOM 1207 O O . GLY A 1 163 ? -10.265 -12.029 47.737 1.00 36.16 163 GLY A O 1
ATOM 1208 N N . PHE A 1 164 ? -8.072 -12.320 48.136 1.00 33.16 164 PHE A N 1
ATOM 1209 C CA . PHE A 1 164 ? -7.717 -12.800 46.804 1.00 33.16 164 PHE A CA 1
ATOM 1210 C C . PHE A 1 164 ? -8.319 -14.191 46.565 1.00 33.16 164 PHE A C 1
ATOM 1212 O O . PHE A 1 164 ? -8.096 -15.098 47.365 1.00 33.16 164 PHE A O 1
ATOM 1219 N N . VAL A 1 165 ? -9.001 -14.383 45.434 1.00 32.44 165 VAL A N 1
ATOM 1220 C CA . VAL A 1 165 ? -9.211 -15.713 44.849 1.00 32.44 165 VAL A CA 1
ATOM 1221 C C . VAL A 1 165 ? -8.542 -15.716 43.484 1.00 32.44 165 VAL A C 1
ATOM 1223 O O . VAL A 1 165 ? -8.830 -14.882 42.631 1.00 32.44 165 VAL A O 1
ATOM 1226 N N . LYS A 1 166 ? -7.594 -16.636 43.334 1.00 31.41 166 LYS A N 1
ATOM 1227 C CA . LYS A 1 166 ? -6.828 -16.911 42.125 1.00 31.41 166 LYS A CA 1
ATOM 1228 C C . LYS A 1 166 ? -7.389 -18.208 41.544 1.00 31.41 166 LYS A C 1
ATOM 1230 O O . LYS A 1 166 ? -7.280 -19.223 42.228 1.00 31.41 166 LYS A O 1
ATOM 1235 N N . VAL A 1 167 ? -7.957 -18.166 40.339 1.00 40.41 167 VAL A N 1
ATOM 1236 C CA . VAL A 1 167 ? -7.999 -19.280 39.373 1.00 40.41 167 VAL A CA 1
ATOM 1237 C C . VAL A 1 167 ? -7.908 -18.668 37.987 1.00 40.41 167 VAL A C 1
ATOM 1239 O O . VAL A 1 167 ? -8.730 -17.768 37.711 1.00 40.41 167 VAL A O 1
#

Secondary structure (DSSP, 8-state):
----PPP-PPPHHHHHHHHHHHHHHHHHHHHTS---EEESSGGG--HHHHHHHHHHHTT-TTSS--EEE---TT---TTHHHHHHHHTSTT------PPPPHHHHHHHHHHHH-TT--HHHHHHHHHHHTT-HHHHHHHHHHHTSTTS---------SS-PPPP---

Foldseek 3Di:
DDDDDDPPDDDPVVLVVVLVVVLVVVQVVCVVHQDEAEEEAQLPDDPSVLVSVLSNLVVCVPGSYHYHYHHDPPPPGPSRVSVVSSCPDDPHDDDDDDAADLVSQLVVLCVLVNPPPDSVNSVVLCVVCVRHPVSSVVVSVVVPPPPPDPPPPPPPDPDDDDDDDDD

Nearest PDB structures (foldseek):
  8twa-assembly1_5  TM=7.526E-01  e=1.215E-02  Saccharomyces cerevisiae
  6vvo-assembly1_D  TM=6.051E-01  e=3.116E-02  Homo sapiens
  2aot-assembly2_B  TM=4.902E-01  e=3.889E+00  Homo sapiens
  3a1v-assembly1_A  TM=1.984E-01  e=8.928E-01  Thermotoga maritima
  3h5l-assembly1_A  TM=3.194E-01  e=4.922E+00  Ruegeria pomeroyi

Radius of gyration: 26.17 Å; Cα contacts (8 Å, |Δi|>4): 125; chains: 1; bounding box: 70×36×79 Å

pLDDT: mean 82.35, std 19.73, range [31.41, 97.88]

Mean predicted aligned error: 11.23 Å

Sequence (167 aa):
MAGAGEGGGLSPEASLGLLHGLYWLMVHVADDGPVALVVDDAHWADGPSVLWLEYLTRRLRGLPLPLVLAARVDSGTQAEPLLEQIAAQPGCLTVGLPTLGTDSVARLMRASLGQNAEPRFAAACAEATQGNPLLLRELLRSSRSPNVLRYEPLAFGTGRRPGFVKV

Solvent-accessible surface area (backbone atoms only — not comparable to full-atom values): 10389 Å² total; per-residue (Å²): 140,80,85,79,77,78,80,91,66,74,53,73,67,58,47,51,50,50,47,52,49,54,44,50,51,54,52,57,60,29,70,83,39,78,40,78,48,74,38,73,58,46,40,73,37,53,65,70,56,38,52,36,52,39,60,43,62,82,62,37,83,94,52,56,48,56,77,46,76,40,64,66,80,92,66,87,37,87,17,45,73,47,52,51,55,44,58,68,36,95,87,51,82,86,79,84,82,74,65,41,51,57,68,55,38,38,51,53,42,29,75,69,73,35,86,79,60,50,70,69,59,32,51,52,48,25,63,78,31,67,19,35,68,67,53,43,51,54,52,57,56,50,66,70,40,92,80,53,75,78,82,70,77,77,75,83,62,90,84,74,87,85,78,89,81,88,132